Protein AF-A0A954N8W3-F1 (afdb_monomer)

Sequence (127 aa):
MSIAYRRRAGWGTRVRAPLGVVVCLAVSLAVALPASAADWPTYAHDTAHSLTSGEQLSVPLAEAWSVRTVRPPLAAWDEPATWDGWNKHFDLRNRVAFDKVLNVVAVGERVWFGSSVDDRVICLDAA

Secondary structure (DSSP, 8-state):
------------------HHHHHHHHHHHHHT-------B-BTTBSTT-----S----SS---------SS----SSPSPPSEETTTTEESPPPS--TTSS--EEEETTEEEEEETTTTEEEEEE--

pLDDT: mean 84.74, std 13.97, range [40.5, 97.19]

Mean predicted aligned error: 11.7 Å

Foldseek 3Di:
DDDDDDDDDDDDPDDDDPPVVVVVVVVVVVVPDDDDFDWQADQLSDPVSVVDGPDDDDPDDDDPDDDDDPDFADFPDDDDDQADPVVRGGRDDDPRCPRRDFDWTGDPQWIWTQGNRVRDIDIDGND

Solvent-accessible surface area (backbone atoms only — not comparable to full-atom values): 8660 Å² total; per-residue (Å²): 141,83,86,80,83,81,81,78,82,78,83,78,81,77,83,77,79,56,69,67,60,56,50,50,53,52,51,58,56,64,70,63,62,74,90,80,76,83,66,26,76,33,72,42,43,42,98,82,49,69,68,69,76,93,75,81,84,74,81,85,80,74,89,89,76,86,87,81,72,100,56,75,51,54,51,94,64,78,83,61,64,54,58,39,81,87,82,69,43,66,79,46,72,72,87,80,62,78,51,63,50,70,62,61,30,28,55,84,58,33,38,34,33,56,36,65,67,78,77,42,78,47,77,43,79,69,119

Structure (mmCIF, N/CA/C/O backbone):
data_AF-A0A954N8W3-F1
#
_entry.id   AF-A0A954N8W3-F1
#
loop_
_atom_site.group_PDB
_atom_site.id
_atom_site.type_symbol
_atom_site.label_atom_id
_atom_site.label_alt_id
_atom_site.label_comp_id
_atom_site.label_asym_id
_atom_site.label_entity_id
_atom_site.label_seq_id
_atom_site.pdbx_PDB_ins_code
_atom_site.Cartn_x
_atom_site.Cartn_y
_atom_site.Cartn_z
_atom_site.occupancy
_atom_site.B_iso_or_equiv
_atom_site.auth_seq_id
_atom_site.auth_comp_id
_atom_site.auth_asym_id
_atom_site.auth_atom_id
_atom_site.pdbx_PDB_model_num
ATOM 1 N N . MET A 1 1 ? -72.911 18.868 42.874 1.00 40.50 1 MET A N 1
ATOM 2 C CA . MET A 1 1 ? -72.638 17.769 41.922 1.00 40.50 1 MET A CA 1
ATOM 3 C C . MET A 1 1 ? -71.122 17.699 41.753 1.00 40.50 1 MET A C 1
ATOM 5 O O . MET A 1 1 ? -70.564 18.589 41.133 1.00 40.50 1 MET A O 1
ATOM 9 N N . SER A 1 2 ? -70.442 16.775 42.442 1.00 43.50 2 SER A N 1
ATOM 10 C CA . SER A 1 2 ? -68.969 16.711 42.502 1.00 43.50 2 SER A CA 1
ATOM 11 C C . SER A 1 2 ? -68.486 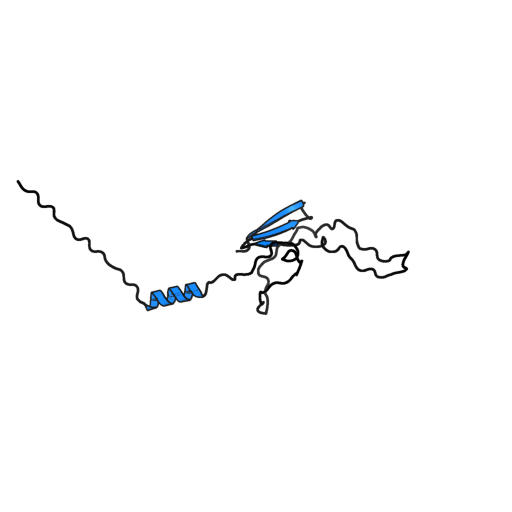15.446 41.797 1.00 43.50 2 SER A C 1
ATOM 13 O O . SER A 1 2 ? -68.934 14.351 42.134 1.00 43.50 2 SER A O 1
ATOM 15 N N . ILE A 1 3 ? -67.622 15.600 40.792 1.00 50.00 3 ILE A N 1
ATOM 16 C CA . ILE A 1 3 ? -67.038 14.494 40.026 1.00 50.00 3 ILE A CA 1
ATOM 17 C C . ILE A 1 3 ? -65.682 14.158 40.652 1.00 50.00 3 ILE A C 1
ATOM 19 O O . ILE A 1 3 ? -64.740 14.944 40.583 1.00 50.00 3 ILE A O 1
ATOM 23 N N . ALA A 1 4 ? -65.585 12.982 41.272 1.00 51.16 4 ALA A N 1
ATOM 24 C CA . ALA A 1 4 ? -64.345 12.462 41.837 1.00 51.16 4 ALA A CA 1
ATOM 25 C C . ALA A 1 4 ? -63.490 11.793 40.745 1.00 51.16 4 ALA A C 1
ATOM 27 O O . ALA A 1 4 ? -63.900 10.802 40.138 1.00 51.16 4 ALA A O 1
ATOM 28 N N . TYR A 1 5 ? -62.280 12.308 40.512 1.00 50.38 5 TYR A N 1
ATOM 29 C CA . TYR A 1 5 ? -61.315 11.723 39.578 1.00 50.38 5 TYR A CA 1
ATOM 30 C C . TYR A 1 5 ? -60.568 10.562 40.252 1.00 50.38 5 TYR A C 1
ATOM 32 O O . TYR A 1 5 ? -59.744 10.755 41.148 1.00 50.38 5 TYR A O 1
ATOM 40 N N . ARG A 1 6 ? -60.869 9.327 39.841 1.00 62.09 6 ARG A N 1
ATOM 41 C CA . ARG A 1 6 ? -60.247 8.112 40.382 1.00 62.09 6 ARG A CA 1
ATOM 42 C C . ARG A 1 6 ? -58.858 7.932 39.745 1.00 62.09 6 ARG A C 1
ATOM 44 O O . ARG A 1 6 ? -58.756 7.512 38.594 1.00 62.09 6 ARG A O 1
ATOM 51 N N . ARG A 1 7 ? -57.777 8.250 40.471 1.00 54.19 7 ARG A N 1
ATOM 52 C CA . ARG A 1 7 ? -56.397 7.963 40.028 1.00 54.19 7 ARG A CA 1
ATOM 53 C C . ARG A 1 7 ? -56.194 6.445 39.948 1.00 54.19 7 ARG A C 1
ATOM 55 O O . ARG A 1 7 ? -56.201 5.770 40.973 1.00 54.19 7 ARG A O 1
ATOM 62 N N . ARG A 1 8 ? -55.999 5.901 38.741 1.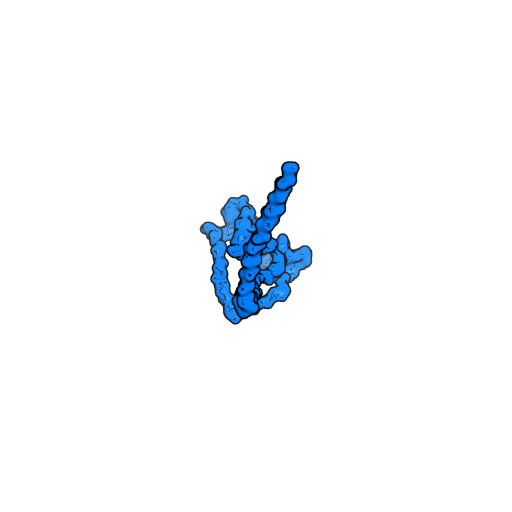00 56.59 8 ARG A N 1
ATOM 63 C CA . ARG A 1 8 ? -55.471 4.540 38.564 1.00 56.59 8 ARG A CA 1
ATOM 64 C C . ARG A 1 8 ? -53.966 4.578 38.821 1.00 56.59 8 ARG A C 1
ATOM 66 O O . ARG A 1 8 ? -53.230 5.195 38.058 1.00 56.59 8 ARG A O 1
ATOM 73 N N . ALA A 1 9 ? -53.516 3.946 39.901 1.00 55.16 9 ALA A N 1
ATOM 74 C CA . ALA A 1 9 ? -52.101 3.681 40.122 1.00 55.16 9 ALA A CA 1
ATOM 75 C C . ALA A 1 9 ? -51.652 2.602 39.124 1.00 55.16 9 ALA A C 1
ATOM 77 O O . ALA A 1 9 ? -52.040 1.442 39.246 1.00 55.16 9 ALA A O 1
ATOM 78 N N . GLY A 1 10 ? -50.896 2.997 38.099 1.00 54.44 10 GLY A N 1
ATOM 79 C CA . GLY A 1 10 ? -50.280 2.065 37.160 1.00 54.44 10 GLY A CA 1
ATOM 80 C C . GLY A 1 10 ? -49.186 1.262 37.860 1.00 54.44 10 GLY A C 1
ATOM 81 O O . GLY A 1 10 ? -48.237 1.830 38.397 1.00 54.44 10 GLY A O 1
ATOM 82 N N . TRP A 1 11 ? -49.331 -0.059 37.872 1.00 54.59 11 TRP A N 1
ATOM 83 C CA . TRP A 1 11 ? -48.302 -0.989 38.318 1.00 54.59 11 TRP A CA 1
ATOM 84 C C . TRP A 1 11 ? -47.140 -0.998 37.321 1.00 54.59 11 TRP A C 1
ATOM 86 O O . TRP A 1 11 ? -47.213 -1.626 36.271 1.00 54.59 11 TRP A O 1
ATOM 96 N N . GLY A 1 12 ? -46.055 -0.299 37.647 1.00 52.28 12 GLY A N 1
ATOM 97 C CA . GLY A 1 12 ? -44.778 -0.482 36.965 1.00 52.28 12 GLY A CA 1
ATOM 98 C C . GLY A 1 12 ? -44.087 -1.732 37.502 1.00 52.28 12 GLY A C 1
ATOM 99 O O . GLY A 1 12 ? -43.458 -1.680 38.560 1.00 52.28 12 GLY A O 1
ATOM 100 N N . THR A 1 13 ? -44.186 -2.860 36.802 1.00 55.31 13 THR A N 1
ATOM 101 C CA . THR A 1 13 ? -43.371 -4.044 37.104 1.00 55.31 13 THR A CA 1
ATOM 102 C C . THR A 1 13 ? -41.923 -3.751 36.730 1.00 55.31 13 THR A C 1
ATOM 104 O O . THR A 1 13 ? -41.552 -3.767 35.558 1.00 55.31 13 THR A O 1
ATOM 107 N N . ARG A 1 14 ? -41.085 -3.457 37.729 1.00 60.84 14 ARG A N 1
ATOM 108 C CA . ARG A 1 14 ? -39.633 -3.384 37.538 1.00 60.84 14 ARG A CA 1
ATOM 109 C C . ARG A 1 14 ? -39.107 -4.802 37.337 1.00 60.84 14 ARG A C 1
ATOM 111 O O . ARG A 1 14 ? -38.996 -5.557 38.299 1.00 60.84 14 ARG A O 1
ATOM 118 N N . VAL A 1 15 ? -38.786 -5.161 36.100 1.00 65.75 15 VAL A N 1
ATOM 119 C CA . VAL A 1 15 ? -38.047 -6.392 35.804 1.00 65.75 15 VAL A CA 1
ATOM 120 C C . VAL A 1 15 ? -36.629 -6.218 36.358 1.00 65.75 15 VAL A C 1
ATOM 122 O O . VAL A 1 15 ? -35.899 -5.325 35.934 1.00 65.75 15 VAL A O 1
ATOM 125 N N . ARG A 1 16 ? -36.254 -7.019 37.360 1.00 70.12 16 ARG A N 1
ATOM 126 C CA . ARG A 1 16 ? -34.891 -7.062 37.909 1.00 70.12 16 ARG A CA 1
ATOM 127 C C . ARG A 1 16 ? -34.151 -8.214 37.239 1.00 70.12 16 ARG A C 1
ATOM 129 O O . ARG A 1 16 ? -34.443 -9.369 37.533 1.00 70.12 16 ARG A O 1
ATOM 136 N N . ALA A 1 17 ? -33.215 -7.910 36.345 1.00 69.81 17 ALA A N 1
ATOM 137 C CA . ALA A 1 17 ? -32.284 -8.921 35.857 1.00 69.81 17 ALA A CA 1
ATOM 138 C C . ALA A 1 17 ? -31.367 -9.362 37.018 1.00 69.81 17 ALA A C 1
ATOM 140 O O . ALA A 1 17 ? -30.922 -8.504 37.791 1.00 69.81 17 ALA A O 1
ATOM 141 N N . PRO A 1 18 ? -31.092 -10.667 37.189 1.00 78.06 18 PRO A N 1
ATOM 142 C CA . PRO A 1 18 ? -30.161 -11.128 38.211 1.00 78.06 18 PRO A CA 1
ATOM 143 C C . PRO A 1 18 ? -28.757 -10.601 37.894 1.00 78.06 18 PRO A C 1
ATOM 145 O O . PRO A 1 18 ? -28.330 -10.619 36.740 1.00 78.06 18 PRO A O 1
ATOM 148 N N . LEU A 1 19 ? -28.034 -10.153 38.925 1.00 76.00 19 LEU A N 1
ATOM 149 C CA . LEU A 1 19 ? -26.697 -9.555 38.802 1.00 76.00 19 LEU A CA 1
ATOM 150 C C . LEU A 1 19 ? -25.744 -10.407 37.945 1.00 76.00 19 LEU A C 1
ATOM 152 O O . LEU A 1 19 ? -24.992 -9.859 37.151 1.00 76.00 19 LEU A O 1
ATOM 156 N N . GLY A 1 20 ? -25.834 -11.738 38.038 1.00 76.19 20 GLY A N 1
ATOM 157 C CA . GLY A 1 20 ? -25.018 -12.657 37.239 1.00 76.19 20 GLY A CA 1
ATOM 158 C C . GLY A 1 20 ? -25.264 -12.572 35.728 1.00 76.19 20 GLY A C 1
ATOM 159 O O . GLY A 1 20 ? -24.314 -12.647 34.960 1.00 76.19 20 GLY A O 1
ATOM 160 N N . VAL A 1 21 ? -26.505 -12.344 35.285 1.00 80.94 21 VAL A N 1
ATOM 161 C CA . VAL A 1 21 ? -26.820 -12.189 33.851 1.00 80.94 21 VAL A CA 1
ATOM 162 C C . VAL A 1 21 ? -26.280 -10.864 33.323 1.00 80.94 21 VAL A C 1
ATOM 164 O O . VAL A 1 21 ? -25.725 -10.828 32.231 1.00 80.94 21 VAL A O 1
ATOM 167 N N . VAL A 1 22 ? -26.380 -9.794 34.117 1.00 82.94 22 VAL A N 1
ATOM 168 C CA . VAL A 1 22 ? -25.819 -8.479 33.767 1.00 82.94 22 VAL A CA 1
ATOM 169 C C . VAL A 1 22 ? -24.293 -8.548 33.670 1.00 82.94 22 VAL A C 1
ATOM 171 O O . VAL A 1 22 ? -23.717 -8.024 32.722 1.00 82.94 22 VAL A O 1
ATOM 174 N N . VAL A 1 23 ? -23.644 -9.238 34.611 1.00 83.56 23 VAL A N 1
ATOM 175 C CA . VAL A 1 23 ? -22.187 -9.428 34.616 1.00 83.56 23 VAL A CA 1
ATOM 176 C C . VAL A 1 23 ? -21.732 -10.278 33.429 1.00 83.56 23 VAL A C 1
ATOM 178 O O . VAL A 1 23 ? -20.806 -9.873 32.737 1.00 83.56 23 VAL A O 1
ATOM 181 N N . CYS A 1 24 ? -22.393 -11.402 33.129 1.00 81.88 24 CYS A N 1
ATOM 182 C CA . CYS A 1 24 ? -22.036 -12.221 31.966 1.00 81.88 24 CYS A CA 1
ATOM 183 C C . CYS A 1 24 ? -22.190 -11.453 30.648 1.00 81.88 24 CYS A C 1
ATOM 185 O O . CYS A 1 24 ? -21.279 -11.484 29.830 1.00 81.88 24 CYS A O 1
ATOM 187 N N . LEU A 1 25 ? -23.291 -10.716 30.462 1.00 80.69 25 LEU A N 1
ATOM 188 C CA . LEU A 1 25 ? -23.487 -9.876 29.275 1.00 80.69 25 LEU A CA 1
ATOM 189 C C . LEU A 1 25 ? -22.409 -8.795 29.148 1.00 80.69 25 LEU A C 1
ATOM 191 O O . LEU A 1 25 ? -21.890 -8.586 28.056 1.00 80.69 25 LEU A O 1
ATOM 195 N N . ALA A 1 26 ? -22.037 -8.144 30.253 1.00 77.88 26 ALA A N 1
ATOM 196 C CA . ALA A 1 26 ? -20.973 -7.144 30.254 1.00 77.88 26 ALA A CA 1
ATOM 197 C C . ALA A 1 26 ? -19.598 -7.750 29.914 1.00 77.88 26 ALA A C 1
ATOM 199 O O . ALA A 1 26 ? -18.843 -7.155 29.150 1.00 77.88 26 ALA A O 1
ATOM 200 N N . VAL A 1 27 ? -19.287 -8.947 30.426 1.00 78.38 27 VAL A N 1
ATOM 201 C CA . VAL A 1 27 ? -18.029 -9.655 30.132 1.00 78.38 27 VAL A CA 1
ATOM 202 C C . VAL A 1 27 ? -17.983 -10.122 28.676 1.00 78.38 27 VAL A C 1
ATOM 204 O O . VAL A 1 27 ? -16.974 -9.913 28.010 1.00 78.38 27 VAL A O 1
ATOM 207 N N . SER A 1 28 ? -19.066 -10.694 28.143 1.00 73.31 28 SER A N 1
ATOM 208 C CA . SER A 1 28 ? -19.131 -11.104 26.734 1.00 73.31 28 SER A CA 1
ATOM 209 C C . SER A 1 28 ? -18.981 -9.919 25.777 1.00 73.31 28 SER A C 1
ATOM 211 O O . SER A 1 28 ? -18.311 -10.046 24.757 1.00 73.31 28 SER A O 1
ATOM 213 N N . LEU A 1 29 ? -19.549 -8.758 26.122 1.00 71.56 29 LEU A N 1
ATOM 214 C CA . LEU A 1 29 ? -19.414 -7.538 25.325 1.00 71.56 29 LEU A CA 1
ATOM 215 C C . LEU A 1 29 ? -17.994 -6.950 25.400 1.00 71.56 29 LEU A C 1
ATOM 217 O O . LEU A 1 29 ? -17.491 -6.443 24.405 1.00 71.56 29 LEU A O 1
ATOM 221 N N . ALA A 1 30 ? -17.325 -7.062 26.553 1.00 65.56 30 ALA A N 1
ATOM 222 C CA . ALA A 1 30 ? -15.947 -6.601 26.736 1.00 65.56 30 ALA A CA 1
ATOM 223 C C . ALA A 1 30 ? -14.904 -7.470 26.008 1.00 65.56 30 ALA A C 1
ATOM 225 O O . ALA A 1 30 ? -13.827 -6.981 25.681 1.00 65.56 30 ALA A O 1
ATOM 226 N N . VAL A 1 31 ? -15.208 -8.744 25.738 1.00 66.38 31 VAL A N 1
ATOM 227 C CA . VAL A 1 31 ? -14.331 -9.644 24.961 1.00 66.38 31 VAL A CA 1
ATOM 228 C C . VAL A 1 31 ? -14.457 -9.402 23.450 1.00 66.38 31 VAL A C 1
ATOM 230 O O . VAL A 1 31 ? -13.542 -9.729 22.703 1.00 66.38 31 VAL A O 1
ATOM 233 N N . ALA A 1 32 ? -15.546 -8.783 22.993 1.00 62.69 32 ALA A N 1
ATOM 234 C CA . ALA A 1 32 ? -15.800 -8.491 21.583 1.00 62.69 32 ALA A CA 1
ATOM 235 C C . ALA A 1 32 ? -15.268 -7.116 21.128 1.00 62.69 32 ALA A C 1
ATOM 237 O O . ALA A 1 32 ? -15.804 -6.542 20.181 1.00 62.69 32 ALA A O 1
ATOM 238 N N . LEU A 1 33 ? -14.258 -6.551 21.802 1.00 62.09 33 LEU A N 1
ATOM 239 C CA . LEU A 1 33 ? -13.679 -5.282 21.360 1.00 62.09 33 LEU A CA 1
ATOM 240 C C . LEU A 1 33 ? -13.027 -5.470 19.980 1.00 62.09 33 LEU A C 1
ATOM 242 O O . LEU A 1 33 ? -12.205 -6.379 19.829 1.00 62.09 33 LEU A O 1
ATOM 246 N N . PRO A 1 34 ? -13.382 -4.644 18.978 1.00 64.88 34 PRO A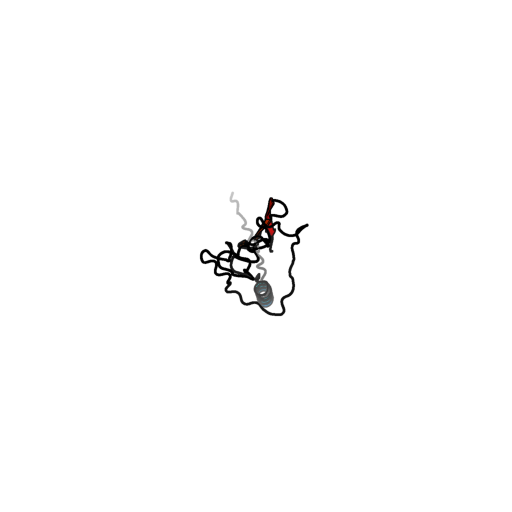 N 1
ATOM 247 C CA . PRO A 1 34 ? -12.759 -4.723 17.667 1.00 64.88 34 PRO A CA 1
ATOM 248 C C . PRO A 1 34 ? -11.259 -4.468 17.806 1.00 64.88 34 PRO A C 1
ATOM 250 O O . PRO A 1 34 ? -10.821 -3.653 18.624 1.00 64.88 34 PRO A O 1
ATOM 253 N N . ALA A 1 35 ? -10.467 -5.180 17.007 1.00 70.69 35 ALA A N 1
ATOM 254 C CA . ALA A 1 35 ? -9.054 -4.876 16.879 1.00 70.69 35 ALA A CA 1
ATOM 255 C C . ALA A 1 35 ? -8.929 -3.446 16.337 1.00 70.69 35 ALA A C 1
ATOM 257 O O . ALA A 1 35 ? -9.353 -3.160 15.222 1.00 70.69 35 ALA A O 1
ATOM 258 N N . SER A 1 36 ? -8.392 -2.543 17.154 1.00 77.38 36 SER A N 1
ATOM 259 C CA . SER A 1 36 ? -8.120 -1.165 16.759 1.00 77.38 36 SER A CA 1
ATOM 260 C C . SER A 1 36 ? -6.649 -1.058 16.388 1.00 77.38 36 SER A C 1
ATOM 262 O O . SER A 1 36 ? -5.788 -1.409 17.194 1.00 77.38 36 SER A O 1
ATOM 264 N N . ALA A 1 37 ? -6.374 -0.551 15.192 1.00 88.00 37 ALA A N 1
ATOM 265 C CA . ALA A 1 37 ? -5.042 -0.151 14.753 1.00 88.00 37 ALA A CA 1
ATOM 266 C C . ALA A 1 37 ? -5.025 1.362 14.498 1.00 88.00 37 ALA A C 1
ATOM 268 O O . ALA A 1 37 ? -6.081 1.973 14.315 1.00 88.00 37 ALA A O 1
ATOM 269 N N . ALA A 1 38 ? -3.843 1.966 14.526 1.00 93.31 38 ALA A N 1
ATOM 270 C CA . ALA A 1 38 ? -3.634 3.333 14.088 1.00 93.31 38 ALA A CA 1
ATOM 271 C C . ALA A 1 38 ? -3.874 3.466 12.578 1.00 93.31 38 ALA A C 1
ATOM 273 O O . ALA A 1 38 ? -3.704 2.521 11.804 1.00 93.31 38 ALA A O 1
ATOM 274 N N . ASP A 1 39 ? -4.256 4.673 12.169 1.00 95.12 39 ASP A N 1
ATOM 275 C CA . ASP A 1 39 ? -4.413 5.005 10.760 1.00 95.12 39 ASP A CA 1
ATOM 276 C C . ASP A 1 39 ? -3.058 4.984 10.033 1.00 95.12 39 ASP A C 1
ATOM 278 O O . ASP A 1 39 ? -2.009 5.286 10.598 1.00 95.12 39 ASP A O 1
ATOM 282 N N . TRP A 1 40 ? -3.104 4.727 8.729 1.00 96.94 40 TRP A N 1
ATOM 283 C CA . TRP A 1 40 ? -2.001 4.881 7.782 1.00 96.94 40 TRP A CA 1
ATOM 284 C C . TRP A 1 40 ? -2.379 5.916 6.709 1.00 96.94 40 TRP A C 1
ATOM 286 O O . TRP A 1 40 ? -2.667 5.556 5.563 1.00 96.94 40 TRP A O 1
ATOM 296 N N . PRO A 1 41 ? -2.460 7.210 7.062 1.00 96.00 41 PRO A N 1
ATOM 297 C CA . PRO A 1 41 ? -3.163 8.205 6.251 1.00 96.00 41 PRO A CA 1
ATOM 298 C C . PRO A 1 41 ? -2.404 8.652 4.996 1.00 96.00 41 PRO A C 1
ATOM 300 O O . PRO A 1 41 ? -3.015 9.208 4.082 1.00 96.00 41 PRO A O 1
ATOM 303 N N . THR A 1 42 ? -1.084 8.450 4.931 1.00 95.50 42 THR A N 1
ATOM 304 C CA . THR A 1 42 ? -0.248 8.897 3.806 1.00 95.50 42 THR A CA 1
ATOM 305 C C . THR A 1 42 ? 0.666 7.794 3.288 1.00 95.50 42 THR A C 1
ATOM 307 O O . THR A 1 42 ? 0.860 6.757 3.927 1.00 95.50 42 THR A O 1
ATOM 310 N N . TYR A 1 43 ? 1.275 8.030 2.119 1.00 92.94 43 TYR A N 1
ATOM 311 C CA . TYR A 1 43 ? 2.406 7.217 1.675 1.00 92.94 43 TYR A CA 1
ATOM 312 C C . TYR A 1 43 ? 3.451 7.157 2.793 1.00 92.94 43 TYR A C 1
ATOM 314 O O . TYR A 1 43 ? 3.792 8.185 3.375 1.00 92.94 43 TYR A O 1
ATOM 322 N N . ALA A 1 44 ? 3.920 5.945 3.096 1.00 93.88 44 ALA A N 1
ATOM 323 C CA . ALA A 1 44 ? 4.882 5.693 4.162 1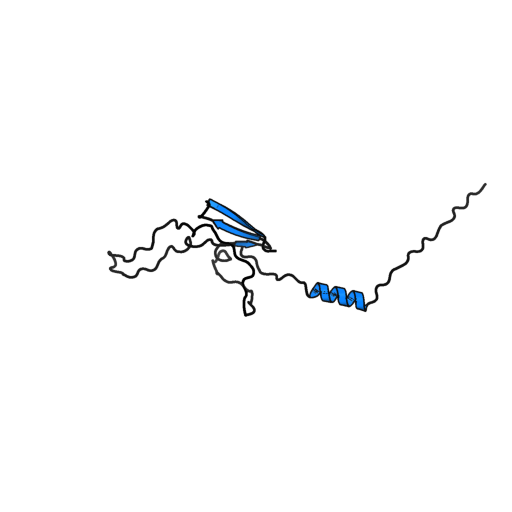.00 93.88 44 ALA A CA 1
ATOM 324 C C . ALA A 1 44 ? 4.458 6.197 5.564 1.00 93.88 44 ALA A C 1
ATOM 326 O O . ALA A 1 44 ? 5.316 6.600 6.347 1.00 93.88 44 ALA A O 1
ATOM 327 N N . HIS A 1 45 ? 3.158 6.100 5.881 1.00 96.38 45 HIS A N 1
ATOM 328 C CA . HIS A 1 45 ? 2.513 6.383 7.176 1.00 96.38 45 HIS A CA 1
ATOM 329 C C . HIS A 1 45 ? 2.380 7.867 7.536 1.00 96.38 45 HIS A C 1
ATOM 331 O O . HIS A 1 45 ? 1.279 8.319 7.846 1.00 96.38 45 HIS A O 1
ATOM 337 N N . ASP A 1 46 ? 3.468 8.632 7.469 1.00 95.19 46 ASP A N 1
ATOM 338 C CA . ASP A 1 46 ? 3.519 10.024 7.922 1.00 95.19 46 ASP A CA 1
ATOM 339 C C . ASP A 1 46 ? 4.359 10.916 6.993 1.00 95.19 46 ASP A C 1
ATOM 341 O O . ASP A 1 46 ? 4.975 10.456 6.033 1.00 95.19 46 ASP A O 1
ATOM 345 N N . THR A 1 47 ? 4.405 12.223 7.273 1.00 95.50 47 THR A N 1
ATOM 346 C CA . THR A 1 47 ? 5.176 13.197 6.478 1.00 95.50 47 THR A CA 1
ATOM 347 C C . THR A 1 47 ? 6.691 12.996 6.551 1.00 95.50 47 THR A C 1
ATOM 349 O O . THR A 1 47 ? 7.412 13.541 5.716 1.00 95.50 47 THR A O 1
ATOM 352 N N . ALA A 1 48 ? 7.182 12.230 7.530 1.00 96.75 48 ALA A N 1
ATOM 353 C CA . ALA A 1 48 ? 8.581 11.829 7.623 1.00 96.75 48 ALA A CA 1
ATOM 354 C C . ALA A 1 48 ? 8.867 10.537 6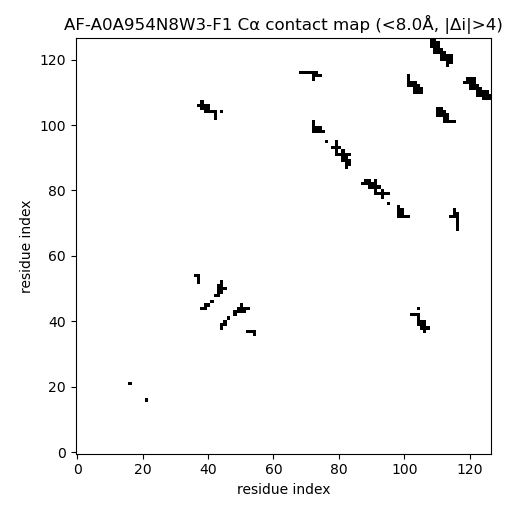.836 1.00 96.75 48 ALA A C 1
ATOM 356 O O . ALA A 1 48 ? 10.028 10.139 6.733 1.00 96.75 48 ALA A O 1
ATOM 357 N N . HIS A 1 49 ? 7.833 9.911 6.263 1.00 94.38 49 HIS A N 1
ATOM 358 C CA . HIS A 1 49 ? 7.889 8.626 5.579 1.00 94.38 49 HIS A CA 1
ATOM 359 C C . HIS A 1 49 ? 8.500 7.522 6.455 1.00 94.38 49 HIS A C 1
ATOM 361 O O . HIS A 1 49 ? 9.361 6.766 5.997 1.00 94.38 49 HIS A O 1
ATOM 367 N N . SER A 1 50 ? 8.087 7.441 7.723 1.00 96.06 50 SER A N 1
ATOM 368 C CA . SER A 1 50 ? 8.706 6.532 8.696 1.00 96.06 50 SER A CA 1
ATOM 369 C C . SER A 1 50 ? 8.587 5.048 8.343 1.00 96.06 50 SER A C 1
ATOM 371 O O . SER A 1 50 ? 9.466 4.279 8.726 1.00 96.06 50 SER A O 1
ATOM 373 N N . LEU A 1 51 ? 7.544 4.635 7.605 1.00 94.56 51 LEU A N 1
ATOM 374 C CA . LEU A 1 51 ? 7.242 3.222 7.310 1.00 94.56 51 LEU A CA 1
ATOM 375 C C . LEU A 1 51 ? 7.092 2.352 8.574 1.00 94.56 51 LEU A C 1
ATOM 377 O O . LEU A 1 51 ? 7.302 1.139 8.522 1.00 94.56 51 LEU A O 1
ATOM 381 N N . THR A 1 52 ? 6.730 2.946 9.710 1.00 95.38 52 THR A N 1
ATOM 382 C CA . THR A 1 52 ? 6.616 2.234 10.990 1.00 95.38 52 THR A CA 1
ATOM 383 C C . THR A 1 52 ? 5.263 2.439 11.642 1.00 95.38 52 THR A C 1
ATOM 385 O O . THR A 1 52 ? 4.697 3.522 11.557 1.00 95.38 52 THR A O 1
ATOM 388 N N . SER A 1 53 ? 4.810 1.409 12.355 1.00 93.81 53 SER A N 1
ATOM 389 C CA . SER A 1 53 ? 3.590 1.405 13.160 1.00 93.81 53 SER A CA 1
ATOM 390 C C . SER A 1 53 ? 3.918 1.028 14.607 1.00 93.81 53 SER A C 1
ATOM 392 O O . SER A 1 53 ? 4.931 0.368 14.859 1.00 93.81 53 SER A O 1
ATOM 394 N N . GLY A 1 54 ? 3.084 1.451 15.559 1.00 93.94 54 GLY A N 1
ATOM 395 C CA . GLY A 1 54 ? 3.265 1.150 16.988 1.00 93.94 54 GLY A CA 1
ATOM 396 C C . GLY A 1 54 ? 2.711 -0.214 17.419 1.00 93.94 54 GLY A C 1
ATOM 397 O O . GLY A 1 54 ? 2.940 -0.655 18.544 1.00 93.94 54 GLY A O 1
ATOM 398 N N . GLU A 1 55 ? 1.965 -0.872 16.540 1.00 92.62 55 GLU A N 1
ATOM 399 C CA . GLU A 1 55 ? 1.265 -2.124 16.774 1.00 92.62 55 GLU A CA 1
ATOM 400 C C . GLU A 1 55 ? 2.237 -3.294 16.897 1.00 92.62 55 GLU A C 1
ATOM 402 O O . GLU A 1 55 ? 3.215 -3.423 16.158 1.00 92.62 55 GLU A O 1
ATOM 407 N N . GLN A 1 56 ? 1.912 -4.213 17.803 1.00 91.19 56 GLN A N 1
ATOM 408 C CA . GLN A 1 56 ? 2.631 -5.466 17.947 1.00 91.19 56 GLN A CA 1
ATOM 409 C C . GLN A 1 56 ? 1.805 -6.611 17.368 1.00 91.19 56 GLN A C 1
ATOM 411 O O . GLN A 1 56 ? 0.677 -6.863 17.789 1.00 91.19 56 GLN A O 1
ATOM 416 N N . LEU A 1 57 ? 2.384 -7.325 16.406 1.00 89.19 57 LEU A N 1
ATOM 417 C CA . LEU A 1 57 ? 1.738 -8.465 15.770 1.00 89.19 57 LEU A CA 1
ATOM 418 C C . LEU A 1 57 ? 1.902 -9.721 16.629 1.00 89.19 57 LEU A C 1
ATOM 420 O O . LEU A 1 57 ? 3.006 -10.053 17.067 1.00 89.19 57 LEU A O 1
ATOM 424 N N . SER A 1 58 ? 0.800 -10.440 16.835 1.00 90.75 58 SER A N 1
ATOM 425 C CA . SER A 1 58 ? 0.843 -11.801 17.368 1.00 90.75 58 SER A CA 1
ATOM 426 C C . SER A 1 58 ? 1.088 -12.792 16.230 1.00 90.75 58 SER A C 1
ATOM 428 O O . SER A 1 58 ? 0.634 -12.593 15.105 1.00 90.75 58 SER A O 1
ATOM 430 N N . VAL A 1 59 ? 1.849 -13.848 16.511 1.00 93.00 59 VAL A N 1
ATOM 431 C CA . VAL A 1 59 ? 2.202 -14.886 15.534 1.00 93.00 59 VAL A CA 1
ATOM 432 C C . VAL A 1 59 ? 1.648 -16.247 15.977 1.00 93.00 59 VAL A C 1
ATOM 434 O O . VAL A 1 59 ? 1.587 -16.501 17.182 1.00 93.00 59 VAL A O 1
ATOM 437 N N . PRO A 1 60 ? 1.273 -17.140 15.038 1.00 94.38 60 PRO A N 1
ATOM 438 C CA . PRO A 1 60 ? 1.409 -16.999 13.586 1.00 94.38 60 PRO A CA 1
ATOM 439 C C . PRO A 1 60 ? 0.331 -16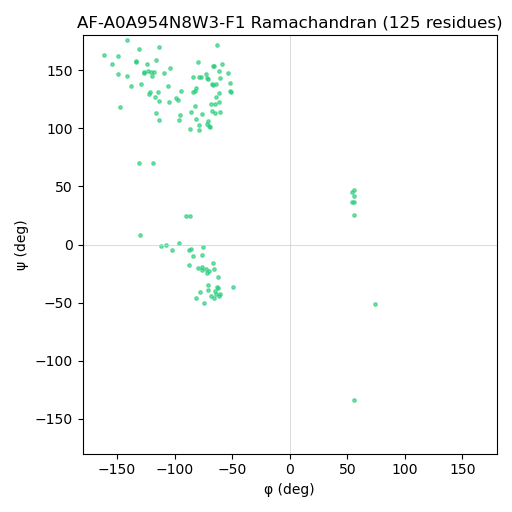.102 12.963 1.00 94.38 60 PRO A C 1
ATOM 441 O O . PRO A 1 60 ? -0.825 -16.122 13.374 1.00 94.38 60 PRO A O 1
ATOM 444 N N . LEU A 1 61 ? 0.720 -15.344 11.936 1.00 93.19 61 LEU A N 1
ATOM 445 C CA . LEU A 1 61 ? -0.221 -14.592 11.110 1.00 93.19 61 LEU A CA 1
ATOM 446 C C . LEU A 1 61 ? -0.930 -15.536 10.132 1.00 93.19 61 LEU A C 1
ATOM 448 O O . LEU A 1 61 ? -0.314 -16.459 9.596 1.00 93.19 61 LEU A O 1
ATOM 452 N N . ALA A 1 62 ? -2.204 -15.265 9.871 1.00 94.25 62 ALA A N 1
ATOM 453 C CA . ALA A 1 62 ? -2.987 -15.899 8.816 1.00 94.25 62 ALA A CA 1
ATOM 454 C C . ALA A 1 62 ? -3.540 -14.820 7.874 1.00 94.25 62 ALA A C 1
ATOM 456 O O . ALA A 1 62 ? -3.792 -13.695 8.305 1.00 94.25 62 ALA A O 1
ATOM 457 N N . GLU A 1 63 ? -3.718 -15.150 6.592 1.00 94.44 63 GLU A N 1
ATOM 458 C CA . GLU A 1 63 ? -4.356 -14.239 5.636 1.00 94.44 63 GLU A CA 1
ATOM 459 C C . GLU A 1 63 ? -5.819 -14.014 6.045 1.00 94.44 63 GLU A C 1
ATOM 461 O O . GLU A 1 63 ? -6.589 -14.970 6.130 1.00 94.44 63 GLU A O 1
ATOM 466 N N . ALA A 1 64 ? -6.193 -12.758 6.305 1.00 91.69 64 ALA A N 1
ATOM 467 C CA . ALA A 1 64 ? -7.579 -12.386 6.591 1.00 91.69 64 ALA A CA 1
ATOM 468 C C . ALA A 1 64 ? -8.391 -12.239 5.295 1.00 91.69 64 ALA A C 1
ATOM 470 O O . ALA A 1 64 ? -9.498 -12.758 5.180 1.00 91.69 64 ALA A O 1
ATOM 471 N N . TRP A 1 65 ? -7.818 -11.548 4.309 1.00 94.31 65 TRP A N 1
ATOM 472 C CA . TRP A 1 65 ? -8.386 -11.345 2.982 1.00 94.31 65 TRP A CA 1
ATOM 473 C C . TRP A 1 65 ? -7.286 -10.924 2.004 1.00 94.31 65 TRP A C 1
ATOM 475 O O . TRP A 1 65 ? -6.207 -10.482 2.405 1.00 94.31 65 TRP A O 1
ATOM 485 N N . SER A 1 66 ? -7.565 -11.032 0.706 1.00 94.06 66 SER A N 1
ATOM 486 C CA . SER A 1 66 ? -6.684 -10.532 -0.347 1.00 94.06 66 SER A CA 1
ATOM 487 C C . SER A 1 66 ? -7.478 -9.923 -1.501 1.00 94.06 66 SER A C 1
ATOM 489 O O . SER A 1 66 ? -8.558 -10.390 -1.860 1.00 94.06 66 SER A O 1
ATOM 491 N N . VAL A 1 67 ? -6.920 -8.870 -2.105 1.00 91.94 67 VAL A N 1
ATOM 492 C CA . VAL A 1 67 ? -7.437 -8.257 -3.335 1.00 91.94 67 VAL A CA 1
ATOM 493 C C . VAL A 1 67 ? -6.421 -8.455 -4.449 1.00 91.94 67 VAL A C 1
ATOM 495 O O . VAL A 1 67 ? -5.228 -8.215 -4.273 1.00 91.94 67 VAL A O 1
ATOM 498 N N . ARG A 1 68 ? -6.898 -8.922 -5.606 1.00 91.38 68 ARG A N 1
ATOM 499 C CA . ARG A 1 68 ? -6.072 -9.196 -6.785 1.00 91.38 68 ARG A CA 1
ATOM 500 C C . ARG A 1 68 ? -6.571 -8.379 -7.962 1.00 91.38 68 ARG A C 1
ATOM 502 O O . ARG A 1 68 ? -7.753 -8.414 -8.293 1.00 91.38 68 ARG A O 1
ATOM 509 N N . THR A 1 69 ? -5.657 -7.673 -8.611 1.00 90.88 69 THR A N 1
ATOM 510 C CA . THR A 1 69 ? -5.923 -7.021 -9.890 1.00 90.88 69 THR A CA 1
ATOM 511 C C . THR A 1 69 ? -5.851 -8.033 -11.031 1.00 90.88 69 THR A C 1
ATOM 513 O O . THR A 1 69 ? -5.194 -9.070 -10.934 1.00 90.88 69 THR A O 1
ATOM 516 N N . VAL A 1 70 ? -6.512 -7.725 -12.148 1.00 92.12 70 VAL A N 1
ATOM 517 C CA . VAL A 1 70 ? -6.533 -8.595 -13.342 1.00 92.12 70 VAL A CA 1
ATOM 518 C C . VAL A 1 70 ? -5.164 -8.735 -14.022 1.00 92.12 70 VAL A C 1
ATOM 520 O O . VAL A 1 70 ? -4.937 -9.687 -14.762 1.00 92.12 70 VAL A O 1
ATOM 523 N N . ARG A 1 71 ? -4.251 -7.789 -13.778 1.00 92.12 71 ARG A N 1
ATOM 524 C CA . ARG A 1 71 ? -2.860 -7.777 -14.251 1.00 92.12 71 ARG A CA 1
ATOM 525 C C . ARG A 1 71 ? -1.964 -7.052 -13.237 1.00 92.12 71 ARG A C 1
ATOM 527 O O . ARG A 1 71 ? -2.501 -6.317 -12.402 1.00 92.12 71 ARG A O 1
ATOM 534 N N . PRO A 1 72 ? -0.634 -7.233 -13.292 1.00 90.50 72 PRO A N 1
ATOM 535 C CA . PRO A 1 72 ? 0.295 -6.480 -12.454 1.00 90.50 72 PRO A CA 1
ATOM 536 C C . PRO A 1 72 ? 0.182 -4.962 -12.677 1.00 90.50 72 PRO A C 1
ATOM 538 O O . PRO A 1 72 ? -0.229 -4.551 -13.769 1.00 90.50 72 PRO A O 1
ATOM 541 N N . PRO A 1 73 ? 0.562 -4.135 -11.684 1.00 91.38 73 PRO A N 1
ATOM 542 C CA . PRO A 1 73 ? 0.683 -2.691 -11.857 1.00 91.38 73 PRO A CA 1
ATOM 543 C C . PRO A 1 73 ? 1.554 -2.339 -13.063 1.00 91.38 73 PRO A C 1
ATOM 545 O O . PRO A 1 73 ? 2.582 -2.973 -13.307 1.00 91.38 73 PRO A O 1
ATOM 548 N N . LEU A 1 74 ? 1.132 -1.325 -13.814 1.00 88.88 74 LEU A N 1
ATOM 549 C CA . LEU A 1 74 ? 1.926 -0.762 -14.898 1.00 88.88 74 LEU A CA 1
ATOM 550 C C . LEU A 1 74 ? 2.861 0.290 -14.301 1.00 88.88 74 LEU A C 1
ATOM 552 O O . LEU A 1 74 ? 2.387 1.297 -13.772 1.00 88.88 74 LEU A O 1
ATOM 556 N N . ALA A 1 75 ? 4.166 0.024 -14.360 1.00 89.06 75 ALA A N 1
ATOM 557 C CA . ALA A 1 75 ? 5.182 1.001 -13.998 1.00 89.06 75 ALA A CA 1
ATOM 558 C C . ALA A 1 75 ? 5.252 2.091 -15.076 1.00 89.06 75 ALA A C 1
ATOM 560 O O . ALA A 1 75 ? 5.097 1.811 -16.267 1.00 89.06 75 ALA A O 1
ATOM 561 N N . ALA A 1 76 ? 5.484 3.331 -14.660 1.00 88.31 76 ALA A N 1
ATOM 562 C CA . ALA A 1 76 ? 5.657 4.455 -15.575 1.00 88.31 76 ALA A CA 1
ATOM 563 C C . ALA A 1 76 ? 7.040 4.443 -16.246 1.00 88.31 76 ALA A C 1
ATOM 565 O O . ALA A 1 76 ? 7.218 5.043 -17.305 1.00 88.31 76 ALA A O 1
ATOM 566 N N . TRP A 1 77 ? 8.011 3.771 -15.624 1.00 83.94 77 TRP A N 1
ATOM 567 C CA . TRP A 1 77 ? 9.399 3.713 -16.066 1.00 83.94 77 TRP A CA 1
ATOM 568 C C . TRP A 1 77 ? 9.813 2.276 -16.369 1.00 83.94 77 TRP A C 1
ATOM 570 O O . TRP A 1 77 ? 9.396 1.339 -15.685 1.00 83.94 77 TRP A O 1
ATOM 580 N N . ASP A 1 78 ? 10.667 2.121 -17.380 1.00 82.38 78 ASP A N 1
ATOM 581 C CA . ASP A 1 78 ? 11.284 0.841 -17.714 1.00 82.38 78 ASP A CA 1
ATOM 582 C C . ASP A 1 78 ? 12.192 0.330 -16.580 1.00 82.38 78 ASP A C 1
ATOM 584 O O . ASP A 1 78 ? 12.493 1.024 -15.602 1.00 82.38 78 ASP A O 1
ATOM 588 N N . GLU A 1 79 ? 12.655 -0.913 -16.721 1.00 85.19 79 GLU A N 1
ATOM 589 C CA . GLU A 1 79 ? 13.642 -1.490 -15.811 1.00 85.19 79 GLU A CA 1
ATOM 590 C C . GLU A 1 79 ? 14.891 -0.595 -15.678 1.00 85.19 79 GLU A C 1
ATOM 592 O O . GLU A 1 79 ? 15.274 0.108 -16.619 1.00 85.19 79 GLU A O 1
ATOM 597 N N . PRO A 1 80 ? 15.532 -0.581 -14.495 1.00 84.50 80 PRO A N 1
ATOM 598 C CA . PRO A 1 80 ? 16.589 0.372 -14.200 1.00 84.50 80 PRO A CA 1
ATOM 599 C C . PRO A 1 80 ? 17.770 0.217 -15.157 1.00 84.50 80 PRO A C 1
ATOM 601 O O . PRO A 1 80 ? 18.120 -0.888 -15.577 1.00 84.50 80 PRO A O 1
ATOM 604 N N . ALA A 1 81 ? 18.450 1.335 -15.422 1.00 88.31 81 ALA A N 1
ATOM 605 C CA . ALA A 1 81 ? 19.754 1.301 -16.069 1.00 88.31 81 ALA A CA 1
ATOM 606 C C . ALA A 1 81 ? 20.675 0.337 -15.309 1.00 88.31 81 ALA A C 1
ATOM 608 O O . ALA A 1 81 ? 20.764 0.408 -14.087 1.00 88.31 81 ALA A O 1
ATOM 609 N N . THR A 1 82 ? 21.359 -0.551 -16.026 1.00 90.62 82 THR A N 1
ATOM 610 C CA . THR A 1 82 ? 22.230 -1.574 -15.425 1.00 90.62 82 THR A CA 1
ATOM 611 C C . THR A 1 82 ? 23.657 -1.079 -15.199 1.00 90.62 82 THR A C 1
ATOM 613 O O . THR A 1 82 ? 24.396 -1.665 -14.410 1.00 90.62 82 THR A O 1
ATOM 616 N N . TRP A 1 83 ? 24.049 0.016 -15.856 1.00 93.00 83 TRP A N 1
ATOM 617 C CA . TRP A 1 83 ? 25.381 0.603 -15.752 1.00 93.00 83 TRP A CA 1
ATOM 618 C C . TRP A 1 83 ? 2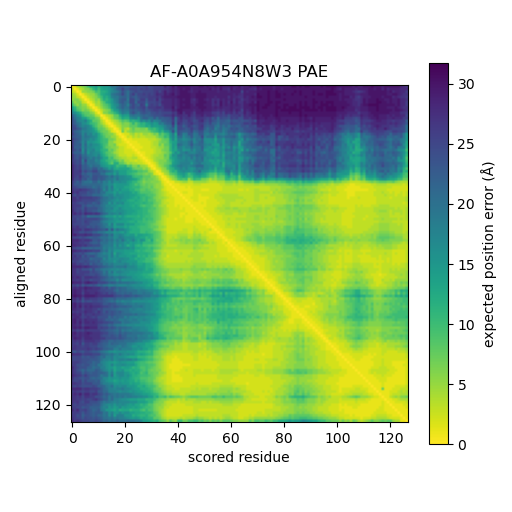5.372 2.108 -16.065 1.00 93.00 83 TRP A C 1
ATOM 620 O O . TRP A 1 83 ? 24.504 2.610 -16.778 1.00 93.00 83 TRP A O 1
ATOM 630 N N . ASP A 1 84 ? 26.357 2.820 -15.525 1.00 91.75 84 ASP A N 1
ATOM 631 C CA . ASP A 1 84 ? 26.685 4.217 -15.801 1.00 91.75 84 ASP A CA 1
ATOM 632 C C . ASP A 1 84 ? 28.055 4.253 -16.484 1.00 91.75 84 ASP A C 1
ATOM 634 O O . ASP A 1 84 ? 29.092 4.029 -15.853 1.00 91.75 84 ASP A O 1
ATOM 638 N N . GLY A 1 85 ? 28.059 4.529 -17.789 1.00 93.62 85 GLY A N 1
ATOM 639 C CA . GLY A 1 85 ? 29.282 4.537 -18.585 1.00 93.62 85 GLY A CA 1
ATOM 640 C C . GLY A 1 85 ? 30.206 5.719 -18.343 1.00 93.62 85 GLY A C 1
ATOM 641 O O . GLY A 1 85 ? 31.402 5.604 -18.614 1.00 93.62 85 GLY A O 1
ATOM 642 N N . TRP A 1 86 ? 29.691 6.822 -17.798 1.00 93.44 86 TRP A N 1
ATOM 643 C CA . TRP A 1 86 ? 30.507 7.983 -17.462 1.00 93.44 86 TRP A CA 1
ATOM 644 C C . TRP A 1 86 ? 31.342 7.706 -16.212 1.00 93.44 86 TRP A C 1
ATOM 646 O O . TRP A 1 86 ? 32.564 7.853 -16.233 1.00 93.44 86 TRP A O 1
ATOM 656 N N . ASN A 1 87 ? 30.695 7.226 -15.146 1.00 95.38 87 ASN A N 1
ATOM 657 C CA . ASN A 1 87 ? 31.374 6.885 -13.892 1.00 95.38 87 ASN A CA 1
ATOM 658 C C . ASN A 1 87 ? 31.957 5.460 -13.880 1.00 95.38 87 ASN A C 1
ATOM 660 O O . ASN A 1 87 ? 32.627 5.084 -12.922 1.00 95.38 87 ASN A O 1
ATOM 664 N N . LYS A 1 88 ? 31.734 4.667 -14.940 1.00 93.69 88 LYS A N 1
ATOM 665 C CA . LYS A 1 88 ? 32.124 3.245 -15.048 1.00 93.69 88 LYS A CA 1
ATOM 666 C C . LYS A 1 88 ? 31.594 2.401 -13.886 1.00 93.69 88 LYS A C 1
ATOM 668 O O . LYS A 1 88 ? 32.276 1.506 -13.389 1.00 93.69 88 LYS A O 1
ATOM 673 N N . HIS A 1 89 ? 30.385 2.716 -13.435 1.00 94.88 89 HIS A N 1
ATOM 674 C CA . HIS A 1 89 ? 29.701 1.962 -12.393 1.00 94.88 89 HIS A CA 1
ATOM 675 C C . HIS A 1 89 ? 28.782 0.934 -13.039 1.00 94.88 89 HIS A C 1
ATOM 677 O O . HIS A 1 89 ? 28.010 1.257 -13.937 1.00 94.88 89 HIS A O 1
ATOM 683 N N . PHE A 1 90 ? 28.850 -0.297 -12.560 1.00 92.62 90 PHE A N 1
ATOM 684 C CA . PHE A 1 90 ? 28.009 -1.401 -13.006 1.00 92.62 90 PHE A CA 1
ATOM 685 C C . PHE A 1 90 ? 27.093 -1.829 -11.858 1.00 92.62 90 PHE A C 1
ATOM 687 O O . PHE A 1 90 ? 27.248 -1.353 -10.731 1.00 92.62 90 PHE A O 1
ATOM 694 N N . ASP A 1 91 ? 26.124 -2.692 -12.154 1.00 91.25 91 ASP A N 1
ATOM 695 C CA . ASP A 1 91 ? 25.173 -3.235 -11.178 1.00 91.25 91 ASP A CA 1
ATOM 696 C C . ASP A 1 91 ? 24.400 -2.143 -10.423 1.00 91.25 91 ASP A C 1
ATOM 698 O O . ASP A 1 91 ? 24.198 -2.190 -9.203 1.00 91.25 91 ASP A O 1
ATOM 702 N N . LEU A 1 92 ? 23.972 -1.114 -11.160 1.00 90.56 92 LEU A N 1
ATOM 703 C CA . LEU A 1 92 ? 23.191 -0.030 -10.580 1.00 90.56 92 LEU A CA 1
ATOM 704 C C . LEU A 1 92 ? 21.878 -0.573 -10.005 1.00 90.56 92 LEU A C 1
ATOM 706 O O . LEU A 1 92 ? 21.116 -1.285 -10.658 1.00 90.56 92 LEU A O 1
ATOM 710 N N . ARG A 1 93 ? 21.593 -0.193 -8.758 1.00 87.69 93 ARG A N 1
ATOM 711 C CA . ARG A 1 93 ? 20.337 -0.552 -8.096 1.00 87.69 93 ARG A CA 1
ATOM 712 C C . ARG A 1 93 ? 19.175 0.237 -8.684 1.00 87.69 93 ARG A C 1
ATOM 714 O O . ARG A 1 93 ? 19.323 1.420 -9.002 1.00 87.69 93 ARG A O 1
ATOM 721 N N . ASN A 1 94 ? 18.000 -0.391 -8.723 1.00 86.94 94 ASN A N 1
ATOM 722 C CA . ASN A 1 94 ? 16.777 0.318 -9.065 1.00 86.94 94 ASN A CA 1
ATOM 723 C C . ASN A 1 94 ? 16.500 1.431 -8.044 1.00 86.94 94 ASN A C 1
ATOM 725 O O . ASN A 1 94 ? 16.386 1.162 -6.849 1.00 86.94 94 ASN A O 1
ATOM 729 N N . ARG A 1 95 ? 16.382 2.671 -8.522 1.00 86.06 95 ARG A N 1
ATOM 730 C CA . ARG A 1 95 ? 16.020 3.841 -7.706 1.00 86.06 95 ARG A CA 1
ATOM 731 C C . ARG A 1 95 ? 14.557 4.261 -7.876 1.00 86.06 95 ARG A C 1
ATOM 733 O O . ARG A 1 95 ? 14.101 5.151 -7.169 1.00 86.06 95 ARG A O 1
ATOM 740 N N . VAL A 1 96 ? 13.829 3.616 -8.786 1.00 85.12 96 VAL A N 1
ATOM 741 C CA . VAL A 1 96 ? 12.454 3.939 -9.180 1.00 85.12 96 VAL A CA 1
ATOM 742 C C . VAL A 1 96 ? 11.636 2.645 -9.144 1.00 85.12 96 VAL A C 1
ATOM 744 O O . VAL A 1 96 ? 11.322 2.040 -10.160 1.00 85.12 96 VAL A O 1
ATOM 747 N N . ALA A 1 97 ? 11.396 2.144 -7.931 1.00 87.19 97 ALA A N 1
ATOM 748 C CA . ALA A 1 97 ? 10.632 0.912 -7.708 1.00 87.19 97 ALA A CA 1
ATOM 749 C C . ALA A 1 97 ? 9.279 1.158 -7.017 1.00 87.19 97 ALA A C 1
ATOM 751 O O . ALA A 1 97 ? 8.538 0.212 -6.767 1.00 87.19 97 ALA A O 1
ATOM 752 N N . PHE A 1 98 ? 8.965 2.413 -6.683 1.00 85.25 98 PHE A N 1
ATOM 753 C CA . PHE A 1 98 ? 7.801 2.773 -5.869 1.00 85.25 98 PHE A CA 1
ATOM 754 C C . PHE A 1 98 ? 6.460 2.577 -6.595 1.00 85.25 98 PHE A C 1
ATOM 756 O O . PHE A 1 98 ? 5.438 2.415 -5.934 1.00 85.25 98 PHE A O 1
ATOM 763 N N . ASP A 1 99 ? 6.455 2.579 -7.929 1.00 89.31 99 ASP A N 1
ATOM 764 C CA . ASP A 1 99 ? 5.282 2.416 -8.798 1.00 89.31 99 ASP A CA 1
ATOM 765 C C . ASP A 1 99 ? 5.077 0.970 -9.277 1.00 89.31 99 ASP A C 1
ATOM 767 O O . ASP A 1 99 ? 4.115 0.673 -9.983 1.00 89.31 99 ASP A O 1
ATOM 771 N N . LYS A 1 100 ? 5.943 0.041 -8.852 1.00 89.56 100 LYS A N 1
ATOM 772 C CA . LYS A 1 100 ? 5.799 -1.394 -9.145 1.00 89.56 100 LYS A CA 1
ATOM 773 C C . LYS A 1 100 ? 4.724 -2.080 -8.293 1.00 89.56 100 LYS A C 1
ATOM 775 O O . LYS A 1 100 ? 4.398 -3.241 -8.535 1.00 89.56 100 LYS A O 1
ATOM 780 N N . VAL A 1 101 ? 4.183 -1.385 -7.291 1.00 91.62 101 VAL A N 1
ATOM 781 C CA . VAL A 1 101 ? 3.138 -1.875 -6.381 1.00 91.62 101 VAL A CA 1
ATOM 782 C C . VAL A 1 101 ? 2.036 -0.833 -6.209 1.00 91.62 101 VAL A C 1
ATOM 784 O O . VAL A 1 101 ? 2.259 0.364 -6.387 1.00 91.62 101 VAL A O 1
ATOM 787 N N . LEU A 1 102 ? 0.843 -1.288 -5.825 1.00 93.19 102 LEU A N 1
ATOM 788 C CA . LEU A 1 102 ? -0.258 -0.399 -5.458 1.00 93.19 102 LEU A CA 1
ATOM 789 C C . LEU A 1 102 ? -0.127 -0.054 -3.976 1.00 93.19 102 LEU A C 1
ATOM 791 O O . LEU A 1 102 ? -0.470 -0.854 -3.108 1.00 93.19 102 LEU A O 1
ATOM 795 N N . ASN A 1 103 ? 0.430 1.120 -3.691 1.00 93.69 103 ASN A N 1
ATOM 796 C CA . ASN A 1 103 ? 0.589 1.596 -2.321 1.00 93.69 103 ASN A CA 1
ATOM 797 C C . ASN A 1 103 ? -0.780 1.893 -1.698 1.00 93.69 103 ASN A C 1
ATOM 799 O O . ASN A 1 103 ? -1.650 2.482 -2.347 1.00 93.69 103 ASN A O 1
ATOM 803 N N . VAL A 1 104 ? -0.943 1.503 -0.435 1.00 95.50 104 VAL A N 1
ATOM 804 C CA . VAL A 1 104 ? -2.189 1.666 0.314 1.00 95.50 104 VAL A CA 1
ATOM 805 C C . VAL A 1 104 ? -2.102 2.817 1.310 1.00 95.50 104 VAL A C 1
ATOM 807 O O . VAL A 1 104 ? -1.033 3.126 1.839 1.00 95.50 104 VAL A O 1
ATOM 810 N N . VAL A 1 105 ? -3.256 3.409 1.587 1.00 96.88 105 VAL A N 1
ATOM 811 C CA . VAL A 1 105 ? -3.512 4.232 2.772 1.00 96.88 105 VAL A CA 1
ATOM 812 C C . VAL A 1 105 ? -4.749 3.689 3.478 1.00 96.88 105 VAL A C 1
ATOM 814 O O . VAL A 1 105 ? -5.641 3.143 2.826 1.00 96.88 105 VAL A O 1
ATOM 817 N N . ALA A 1 106 ? -4.809 3.815 4.797 1.00 96.69 106 ALA A N 1
ATOM 818 C CA . ALA A 1 106 ? -5.913 3.317 5.610 1.00 96.69 106 ALA A CA 1
ATOM 819 C C . ALA A 1 106 ? -6.291 4.343 6.680 1.00 96.69 106 ALA A C 1
ATOM 821 O O . ALA A 1 106 ? -5.415 4.947 7.289 1.00 96.69 106 ALA A O 1
ATOM 822 N N . VAL A 1 107 ? -7.586 4.563 6.885 1.00 95.81 107 VAL A N 1
ATOM 823 C CA . VAL A 1 107 ? -8.129 5.480 7.899 1.00 95.81 107 VAL A CA 1
ATOM 824 C C . VAL A 1 107 ? -9.453 4.903 8.383 1.00 95.81 107 VAL A C 1
ATOM 826 O O . VAL A 1 107 ? -10.389 4.755 7.588 1.00 95.81 107 VAL A O 1
ATOM 829 N N . GLY A 1 108 ? -9.539 4.575 9.670 1.00 93.38 108 GLY A N 1
ATOM 830 C CA . GLY A 1 108 ? -10.654 3.807 10.223 1.00 93.38 108 GLY A CA 1
ATOM 831 C C . GLY A 1 108 ? -10.842 2.467 9.496 1.00 93.38 108 GLY A C 1
ATOM 832 O O . GLY A 1 108 ? -9.882 1.761 9.210 1.00 93.38 108 GLY A O 1
ATOM 833 N N . GLU A 1 109 ? -12.085 2.128 9.150 1.00 93.88 109 GLU A N 1
ATOM 834 C CA . GLU A 1 109 ? -12.454 0.853 8.499 1.00 93.88 109 GLU A CA 1
ATOM 835 C C . GLU A 1 109 ? -12.341 0.897 6.966 1.00 93.88 109 GLU A C 1
ATOM 837 O O . GLU A 1 109 ? -13.038 0.184 6.248 1.00 93.88 109 GLU A O 1
ATOM 842 N N . ARG A 1 110 ? -11.503 1.779 6.423 1.00 96.44 110 ARG A N 1
ATOM 843 C CA . ARG A 1 110 ? -11.385 1.965 4.976 1.00 96.44 110 ARG A CA 1
ATOM 844 C C . ARG A 1 110 ? -9.941 1.908 4.530 1.00 96.44 110 ARG A C 1
ATOM 846 O O . ARG A 1 110 ? -9.062 2.511 5.144 1.00 96.44 110 ARG A O 1
ATOM 853 N N . VAL A 1 111 ? -9.729 1.223 3.413 1.00 96.94 111 VAL A N 1
ATOM 854 C CA . VAL A 1 111 ? -8.429 1.099 2.750 1.00 96.94 111 VAL A CA 1
ATOM 855 C C . VAL A 1 111 ? -8.550 1.633 1.334 1.00 96.94 111 VAL A C 1
ATOM 857 O O . VAL A 1 111 ? -9.450 1.244 0.592 1.00 96.94 111 VAL A O 1
ATOM 860 N N . TRP A 1 112 ? -7.627 2.500 0.935 1.00 97.12 112 TRP A N 1
ATOM 861 C CA . TRP A 1 112 ? -7.568 3.054 -0.410 1.00 97.12 112 TRP A CA 1
ATOM 862 C C . TRP A 1 112 ? -6.255 2.725 -1.091 1.00 97.12 112 TRP A C 1
ATOM 864 O O . TRP A 1 112 ? -5.203 2.689 -0.456 1.00 97.12 112 TRP A O 1
ATOM 874 N N . PHE A 1 113 ? -6.311 2.571 -2.408 1.00 95.44 113 PHE A N 1
ATOM 875 C CA . PHE A 1 113 ? -5.130 2.554 -3.261 1.00 95.44 113 PHE A CA 1
ATOM 876 C C . PHE A 1 113 ? -5.463 3.117 -4.642 1.00 95.44 113 PHE A C 1
ATOM 878 O O . PHE A 1 113 ? -6.574 2.963 -5.157 1.00 95.44 113 PHE A O 1
ATOM 885 N N . GLY A 1 114 ? -4.483 3.787 -5.244 1.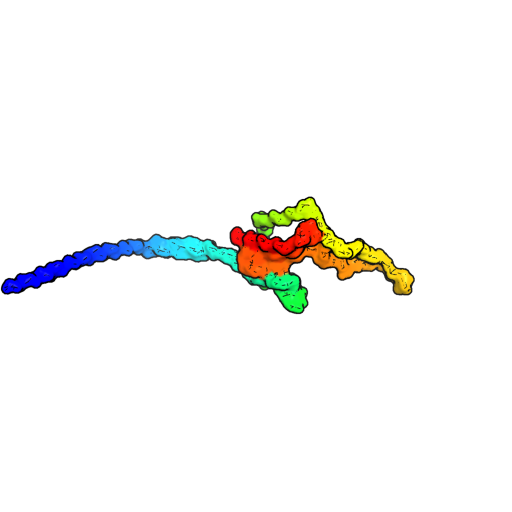00 94.06 114 GLY A N 1
ATOM 886 C CA . GLY A 1 114 ? -4.517 4.129 -6.662 1.00 94.06 114 GLY A CA 1
ATOM 887 C C . GLY A 1 114 ? -4.071 2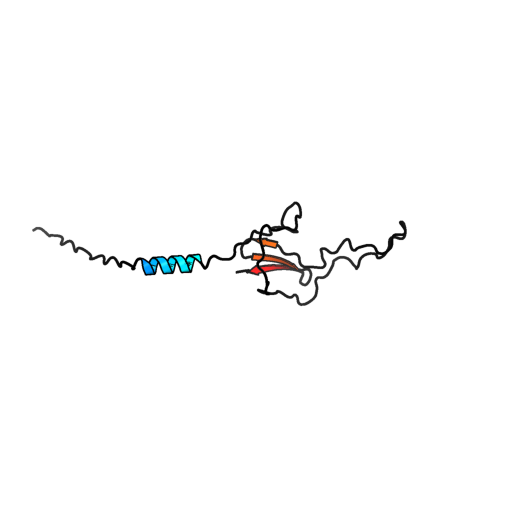.927 -7.482 1.00 94.06 114 GLY A C 1
ATOM 888 O O . GLY A 1 114 ? -3.082 2.283 -7.139 1.00 94.06 114 GLY A O 1
ATOM 889 N N . SER A 1 115 ? -4.787 2.622 -8.556 1.00 93.56 115 SER A N 1
ATOM 890 C CA . SER A 1 115 ? -4.509 1.487 -9.423 1.00 93.56 115 SER A CA 1
ATOM 891 C C . SER A 1 115 ? -4.137 1.962 -10.824 1.00 93.56 115 SER A C 1
ATOM 893 O O . SER A 1 115 ? -4.973 2.484 -11.559 1.00 93.56 115 SER A O 1
ATOM 895 N N . SER A 1 116 ? -2.876 1.736 -11.210 1.00 92.56 116 SER A N 1
ATOM 896 C CA . SER A 1 116 ? -2.387 1.931 -12.587 1.00 92.56 116 SER A CA 1
ATOM 897 C C . SER A 1 116 ? -2.839 0.819 -13.540 1.00 92.56 116 SER A C 1
ATOM 899 O O . SER A 1 116 ? -2.522 0.824 -14.726 1.00 92.56 116 SER A O 1
ATOM 901 N N . VAL A 1 117 ? -3.563 -0.179 -13.026 1.00 93.25 117 VAL A N 1
ATOM 902 C CA . VAL A 1 117 ? -4.093 -1.283 -13.827 1.00 93.25 117 VAL A CA 1
ATOM 903 C C . VAL A 1 117 ? -5.332 -0.849 -14.602 1.00 93.25 117 VAL A C 1
ATOM 905 O O . VAL A 1 117 ? -5.495 -1.248 -15.757 1.00 93.25 117 VAL A O 1
ATOM 908 N N . ASP A 1 118 ? -6.201 -0.079 -13.959 1.00 90.19 118 ASP A N 1
ATOM 909 C CA . ASP A 1 118 ? -7.526 0.320 -14.435 1.00 90.19 118 ASP A CA 1
ATOM 910 C C . ASP A 1 118 ? -7.777 1.836 -14.339 1.00 90.19 118 ASP A C 1
ATOM 912 O O . ASP A 1 118 ? -8.899 2.269 -14.604 1.00 90.19 118 ASP A O 1
ATOM 916 N N . ASP A 1 119 ? -6.743 2.618 -14.008 1.00 92.31 119 ASP A N 1
ATOM 917 C CA . ASP A 1 119 ? -6.739 4.083 -13.891 1.00 92.31 119 ASP A CA 1
ATOM 918 C C . ASP A 1 119 ? -7.803 4.616 -12.919 1.00 92.31 119 ASP A C 1
ATOM 920 O O . ASP A 1 119 ? -8.568 5.539 -13.217 1.00 92.31 119 ASP A O 1
ATOM 924 N N . ARG A 1 120 ? -7.881 4.001 -11.733 1.00 93.44 120 ARG A N 1
ATOM 925 C CA . ARG A 1 120 ? -8.892 4.306 -10.708 1.00 93.44 120 ARG A CA 1
ATOM 926 C C . ARG A 1 120 ? -8.293 4.445 -9.320 1.00 93.44 120 ARG A C 1
ATOM 928 O O . ARG A 1 120 ? -7.247 3.886 -9.008 1.00 93.44 120 ARG A O 1
ATOM 935 N N . VAL A 1 121 ? -9.024 5.147 -8.458 1.00 95.69 121 VAL A N 1
ATOM 936 C CA . VAL A 1 121 ? -8.855 5.054 -7.006 1.00 95.69 121 VAL A CA 1
ATOM 937 C C . VAL A 1 121 ? -9.893 4.074 -6.484 1.00 95.69 121 VAL A C 1
ATOM 939 O O . VAL A 1 121 ? -11.088 4.242 -6.731 1.00 95.69 121 VAL A O 1
ATOM 942 N N . ILE A 1 122 ? -9.434 3.049 -5.776 1.00 95.62 122 ILE A N 1
ATOM 943 C CA . ILE A 1 122 ? -10.284 2.017 -5.188 1.00 95.62 122 ILE A CA 1
ATOM 944 C C . ILE A 1 122 ? -10.355 2.263 -3.683 1.00 95.62 122 ILE A C 1
ATOM 946 O O . ILE A 1 122 ? -9.342 2.557 -3.056 1.00 95.62 122 ILE A O 1
ATOM 950 N N . CYS A 1 123 ? -11.560 2.156 -3.121 1.00 97.19 123 CYS A N 1
ATOM 951 C CA . CYS A 1 123 ? -11.825 2.158 -1.685 1.00 97.19 123 CYS A CA 1
ATOM 952 C C . CYS A 1 123 ? -12.421 0.802 -1.318 1.00 97.19 123 CYS A C 1
ATOM 954 O O . CYS A 1 123 ? -13.410 0.384 -1.923 1.00 97.19 123 CYS A O 1
ATOM 956 N N . LEU A 1 124 ? -11.834 0.144 -0.330 1.00 96.38 124 LEU A N 1
ATOM 957 C CA . LEU A 1 124 ? -12.311 -1.102 0.246 1.00 96.38 124 LEU A CA 1
ATOM 958 C C . LEU A 1 124 ? -12.847 -0.841 1.650 1.00 96.38 124 LEU A C 1
ATOM 960 O O . LEU A 1 124 ? -12.346 0.039 2.353 1.00 96.38 124 LEU A O 1
ATOM 964 N N . ASP A 1 125 ? -13.853 -1.621 2.024 1.00 94.69 125 ASP A N 1
ATOM 965 C CA . ASP A 1 125 ? -14.302 -1.763 3.404 1.00 94.69 125 ASP A CA 1
ATOM 966 C C . ASP A 1 125 ? -13.429 -2.821 4.094 1.00 94.69 125 ASP A C 1
ATOM 968 O O . ASP A 1 125 ? -13.178 -3.879 3.510 1.00 94.69 125 ASP A O 1
ATOM 972 N N . ALA A 1 126 ? -12.910 -2.500 5.277 1.00 90.62 126 ALA A N 1
ATOM 973 C CA . ALA A 1 126 ? -12.010 -3.351 6.051 1.00 90.62 126 ALA A CA 1
ATOM 974 C C . ALA A 1 126 ? -12.669 -3.968 7.299 1.00 90.62 126 ALA A C 1
ATOM 976 O O . ALA A 1 126 ? -11.977 -4.689 8.025 1.00 90.62 126 ALA A O 1
ATOM 977 N N . ALA A 1 127 ? -13.953 -3.673 7.547 1.00 82.75 127 ALA A N 1
ATOM 978 C CA . ALA A 1 127 ? -14.744 -4.230 8.650 1.00 82.75 127 ALA A CA 1
ATOM 979 C C . ALA A 1 127 ? -15.260 -5.659 8.384 1.00 82.75 127 ALA A C 1
ATOM 981 O O . ALA A 1 127 ? -15.475 -6.033 7.207 1.00 82.75 127 ALA A O 1
#

Radius of gyration: 30.01 Å; Cα contacts (8 Å, |Δi|>4): 116; chains: 1; bounding box: 105×35×61 Å